Protein AF-A0A1G9BGM8-F1 (afdb_monomer)

Foldseek 3Di:
DVVVCVVVCLVPDPCVVVVHDRDDPDPDDDPPVVVVCVVVCVPPDDPDFDDADPQATARPVRDTDGDPDDDPPVDDDDDCPVPPPPD

pLDDT: mean 80.11, std 16.05, range [51.19, 98.38]

Organism: Aneurinibacillus migulanus (NCBI:txid47500)

InterPro domains:
  IPR036188 FAD/NAD(P)-binding domain superfamily [G3DSA:3.50.50.60] (6-87)

Secondary structure (DSSP, 8-state):
-HHHHHHTTGGG--GGGGT-PPP---SS---SHHHHHHHTT-S---PPP-EEETTEEE-TTS-EEE-S------------GGG----

Radius of gyration: 21.05 Å; Cα contacts (8 Å, |Δi|>4): 48; chains: 1; bounding box: 53×48×43 Å

Mean predicted aligned error: 12.55 Å

Sequence (87 aa):
MHFWVRMLGFDTFPFWRFGRTAPISSAVNDLGQYKERLAAGNPDQQPMFTSFYTDGVIWPNGTKEPVDIVIFATGYRPQLPYLQLHV

Structure (mmCIF, N/CA/C/O backbone):
data_AF-A0A1G9BGM8-F1
#
_entry.id   AF-A0A1G9BGM8-F1
#
loop_
_atom_site.group_PDB
_atom_site.id
_atom_site.type_symbol
_atom_site.label_atom_id
_atom_site.label_alt_id
_atom_site.label_comp_id
_atom_site.label_asym_id
_atom_site.label_entity_id
_atom_site.label_seq_id
_atom_site.pdbx_PDB_ins_code
_atom_site.Cartn_x
_atom_site.Cartn_y
_atom_site.Cartn_z
_atom_site.occupancy
_atom_site.B_iso_or_equiv
_atom_site.auth_seq_id
_atom_site.auth_comp_id
_atom_site.auth_asym_id
_atom_site.auth_atom_id
_atom_site.pdbx_PDB_model_num
ATOM 1 N N . MET A 1 1 ? 13.680 -1.593 -21.175 1.00 51.38 1 MET A N 1
ATOM 2 C CA . MET A 1 1 ? 14.729 -0.560 -20.998 1.00 51.38 1 MET A CA 1
ATOM 3 C C . MET A 1 1 ? 16.159 -1.120 -21.011 1.00 51.38 1 MET A C 1
ATOM 5 O O . MET A 1 1 ? 17.039 -0.390 -21.428 1.00 51.38 1 MET A O 1
ATOM 9 N N . HIS A 1 2 ? 16.435 -2.382 -20.636 1.00 55.34 2 HIS A N 1
ATOM 10 C CA . HIS A 1 2 ? 17.818 -2.915 -20.613 1.00 55.34 2 HIS A CA 1
ATOM 11 C C . HIS A 1 2 ? 18.545 -2.953 -21.973 1.00 55.34 2 HIS A C 1
ATOM 13 O O . HIS A 1 2 ? 19.749 -2.721 -22.024 1.00 55.34 2 HIS A O 1
ATOM 19 N N . PHE A 1 3 ? 17.836 -3.218 -23.076 1.00 56.78 3 PHE A N 1
ATOM 20 C CA . PHE A 1 3 ? 18.452 -3.328 -24.406 1.00 56.78 3 PHE A CA 1
ATOM 21 C C . PHE A 1 3 ? 19.137 -2.023 -24.854 1.00 56.78 3 PHE A C 1
ATOM 23 O O . PHE A 1 3 ? 20.294 -2.035 -25.265 1.00 56.78 3 PHE A O 1
ATOM 30 N N . TRP A 1 4 ? 18.453 -0.887 -24.696 1.00 51.19 4 TRP A N 1
ATOM 31 C CA . TRP A 1 4 ? 18.961 0.417 -25.129 1.00 51.19 4 TRP A CA 1
ATOM 32 C C . TRP A 1 4 ? 20.071 0.966 -24.221 1.00 51.19 4 TRP A C 1
ATOM 34 O O . TRP A 1 4 ? 21.002 1.585 -24.723 1.00 51.19 4 TRP A O 1
ATOM 44 N N . VAL A 1 5 ? 20.042 0.671 -22.915 1.00 57.66 5 VAL A N 1
ATOM 45 C CA . VAL A 1 5 ? 21.121 1.040 -21.971 1.00 57.66 5 VAL A CA 1
ATOM 46 C C . VAL A 1 5 ? 22.436 0.335 -22.327 1.00 57.66 5 VAL A C 1
ATOM 48 O O . VAL A 1 5 ? 23.498 0.960 -22.311 1.00 57.66 5 VAL A O 1
ATOM 51 N N . ARG A 1 6 ? 22.360 -0.940 -22.735 1.00 54.62 6 ARG A N 1
ATOM 52 C CA . ARG A 1 6 ? 23.522 -1.713 -23.196 1.00 54.62 6 ARG A CA 1
ATOM 53 C C . ARG A 1 6 ? 24.019 -1.239 -24.565 1.00 54.62 6 ARG A C 1
ATOM 55 O O . ARG A 1 6 ? 25.221 -1.108 -24.761 1.00 54.62 6 ARG A O 1
ATOM 62 N N . MET A 1 7 ? 23.102 -0.946 -25.492 1.00 52.59 7 MET A N 1
ATOM 63 C CA . MET A 1 7 ? 23.438 -0.504 -26.852 1.00 52.59 7 MET A CA 1
ATOM 64 C C . MET A 1 7 ? 24.074 0.896 -26.893 1.00 52.59 7 MET A C 1
ATOM 66 O O . MET A 1 7 ? 24.928 1.147 -27.736 1.00 52.59 7 MET A O 1
ATOM 70 N N . LEU A 1 8 ? 23.711 1.789 -25.966 1.00 61.53 8 LEU A N 1
ATOM 71 C CA . LEU A 1 8 ? 24.284 3.138 -25.856 1.00 61.53 8 LEU A CA 1
ATOM 72 C C . LEU A 1 8 ? 25.617 3.187 -25.081 1.00 61.53 8 LEU A C 1
ATOM 74 O O . LEU A 1 8 ? 26.194 4.262 -24.943 1.00 61.53 8 LEU A O 1
ATOM 78 N N . GLY A 1 9 ? 26.115 2.059 -24.559 1.00 56.16 9 GLY A N 1
ATOM 79 C CA . GLY A 1 9 ? 27.412 1.996 -23.869 1.00 56.16 9 GLY A CA 1
ATOM 80 C C . GLY A 1 9 ? 27.453 2.685 -22.497 1.00 56.16 9 GLY A C 1
ATOM 81 O O . GLY A 1 9 ? 28.534 2.889 -21.945 1.00 56.16 9 GLY A O 1
ATOM 82 N N . PHE A 1 10 ? 26.293 3.015 -21.919 1.00 58.44 10 PHE A N 1
ATOM 83 C CA . PHE A 1 10 ? 26.197 3.650 -20.599 1.00 58.44 10 PHE A CA 1
ATOM 84 C C . PHE A 1 10 ? 26.723 2.751 -19.464 1.00 58.44 10 PHE A C 1
ATOM 86 O O . PHE A 1 10 ? 27.250 3.274 -18.488 1.00 58.44 10 PHE A O 1
ATOM 93 N N . ASP A 1 11 ? 26.677 1.421 -19.618 1.00 56.09 11 ASP A N 1
ATOM 94 C CA . ASP A 1 11 ? 27.241 0.453 -18.655 1.00 56.09 11 ASP A CA 1
ATOM 95 C C . ASP A 1 11 ? 28.780 0.473 -18.583 1.00 56.09 11 ASP A C 1
ATOM 97 O O . ASP A 1 11 ? 29.364 0.029 -17.598 1.00 56.09 11 ASP A O 1
ATOM 101 N N . THR A 1 12 ? 29.463 0.951 -19.629 1.00 61.09 12 THR A N 1
ATOM 102 C CA . THR A 1 12 ? 30.938 0.913 -19.732 1.00 61.09 12 THR A CA 1
ATOM 103 C C . THR A 1 12 ? 31.572 2.296 -19.574 1.00 61.09 12 THR A C 1
ATOM 105 O O . THR A 1 12 ? 32.797 2.431 -19.586 1.00 61.09 12 THR A O 1
ATOM 108 N N . PHE A 1 13 ? 30.758 3.346 -19.431 1.00 68.50 13 PHE A N 1
ATOM 109 C CA . PHE A 1 13 ? 31.257 4.710 -19.340 1.00 68.50 13 PHE A CA 1
ATOM 110 C C . PHE A 1 13 ? 31.973 4.930 -17.993 1.00 68.50 13 PHE A C 1
ATOM 112 O O . PHE A 1 13 ? 31.408 4.646 -16.934 1.00 68.50 13 PHE A O 1
ATOM 119 N N . PRO A 1 14 ? 33.220 5.437 -17.979 1.00 68.75 14 PRO A N 1
ATOM 120 C CA . PRO A 1 14 ? 34.034 5.488 -16.771 1.00 68.75 14 PRO A CA 1
ATOM 121 C C . PRO A 1 14 ? 33.672 6.709 -15.910 1.00 68.75 14 PRO A C 1
ATOM 123 O O . PRO A 1 14 ? 34.497 7.601 -15.720 1.00 68.75 14 PRO A O 1
ATOM 126 N N . PHE A 1 15 ? 32.448 6.757 -15.369 1.00 69.31 15 PHE A N 1
ATOM 127 C CA . PHE A 1 15 ? 31.942 7.864 -14.538 1.00 69.31 15 PHE A CA 1
ATOM 128 C C . PHE A 1 15 ? 32.893 8.229 -13.381 1.00 69.31 15 PHE A C 1
ATOM 130 O O . PHE A 1 15 ? 33.068 9.408 -13.065 1.00 69.31 15 PHE A O 1
ATOM 137 N N . TRP A 1 16 ? 33.605 7.229 -12.843 1.00 62.72 16 TRP A N 1
ATOM 138 C CA . TRP A 1 16 ? 34.612 7.395 -11.792 1.00 62.72 16 TRP A CA 1
ATOM 139 C C . TRP A 1 16 ? 35.771 8.329 -12.183 1.00 62.72 16 TRP A C 1
ATOM 141 O O . TRP A 1 16 ? 36.276 9.056 -11.331 1.00 62.72 16 TRP A O 1
ATOM 151 N N . ARG A 1 17 ? 36.163 8.377 -13.467 1.00 74.56 17 ARG A N 1
ATOM 152 C CA . ARG A 1 17 ? 37.250 9.250 -13.956 1.00 74.56 17 ARG A CA 1
ATOM 153 C C . ARG A 1 17 ? 36.885 10.731 -13.935 1.00 74.56 17 ARG A C 1
ATOM 155 O O . ARG A 1 17 ? 37.769 11.576 -13.983 1.00 74.56 17 ARG A O 1
ATOM 162 N N . PHE A 1 18 ? 35.594 11.036 -13.859 1.00 77.38 18 PHE A N 1
ATOM 163 C CA . PHE A 1 18 ? 35.067 12.397 -13.829 1.00 77.38 18 PHE 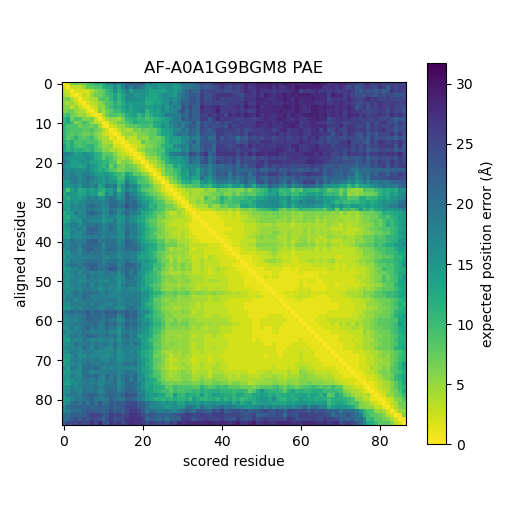A CA 1
ATOM 164 C C . PHE A 1 18 ? 34.428 12.739 -12.476 1.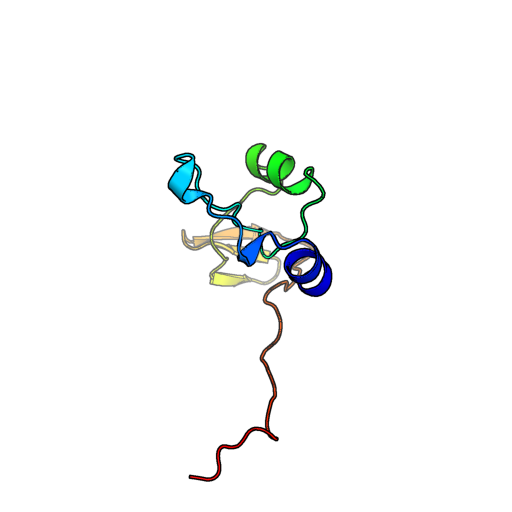00 77.38 18 PHE A C 1
ATOM 166 O O . PHE A 1 18 ? 33.686 13.715 -12.382 1.00 77.38 18 PHE A O 1
ATOM 173 N N . GLY A 1 19 ? 34.674 11.925 -11.439 1.00 68.19 19 GLY A N 1
ATOM 174 C CA . GLY A 1 19 ? 34.117 12.131 -10.100 1.00 68.19 19 GLY A CA 1
ATOM 175 C C . GLY A 1 19 ? 32.589 12.052 -10.043 1.00 68.19 19 GLY A C 1
ATOM 176 O O . GLY A 1 19 ? 31.988 12.618 -9.134 1.00 68.19 19 GLY A O 1
ATOM 177 N N . ARG A 1 20 ? 31.943 11.395 -11.017 1.00 60.28 20 ARG A N 1
ATOM 178 C CA . ARG A 1 20 ? 30.485 11.235 -11.055 1.00 60.28 20 ARG A CA 1
ATOM 179 C C . ARG A 1 20 ? 30.090 9.804 -10.713 1.00 60.28 20 ARG A C 1
ATOM 181 O O . ARG A 1 20 ? 30.762 8.851 -11.098 1.00 60.28 20 ARG A O 1
ATOM 188 N N . THR A 1 21 ? 28.979 9.653 -10.007 1.00 57.59 21 THR A N 1
ATOM 189 C CA . THR A 1 21 ? 28.349 8.355 -9.750 1.00 57.59 21 THR A CA 1
ATOM 190 C C . THR A 1 21 ? 27.525 7.944 -10.968 1.00 57.59 21 THR A C 1
ATOM 192 O O . THR A 1 21 ? 26.883 8.791 -11.593 1.00 57.59 21 THR A O 1
ATOM 195 N N . ALA A 1 22 ? 27.546 6.656 -11.320 1.00 61.56 22 ALA A N 1
ATOM 196 C CA . ALA A 1 22 ? 26.714 6.143 -12.404 1.00 61.56 22 ALA A CA 1
ATOM 197 C C . ALA A 1 22 ? 25.224 6.396 -12.091 1.00 61.56 22 ALA A C 1
ATOM 199 O O . ALA A 1 22 ? 24.815 6.241 -10.935 1.00 61.56 22 ALA A O 1
ATOM 200 N N . PRO A 1 23 ? 24.410 6.797 -13.085 1.00 58.25 23 PRO A N 1
ATOM 201 C CA . PRO A 1 23 ? 22.988 7.018 -12.875 1.00 58.25 23 PRO A CA 1
ATOM 202 C C . PRO A 1 23 ? 22.322 5.698 -12.476 1.00 58.25 23 PRO A C 1
ATOM 204 O O . PRO A 1 23 ? 22.295 4.740 -13.244 1.00 58.25 23 PRO A O 1
ATOM 207 N N . ILE A 1 24 ? 21.785 5.650 -11.258 1.00 57.22 24 ILE A N 1
ATOM 208 C CA . ILE A 1 24 ? 20.996 4.517 -10.780 1.00 57.22 24 ILE A CA 1
ATOM 209 C C . ILE A 1 24 ? 19.650 4.609 -11.497 1.00 57.22 24 ILE A C 1
ATOM 211 O O . ILE A 1 24 ? 18.856 5.505 -11.212 1.00 57.22 24 ILE A O 1
ATOM 215 N N . SER A 1 25 ? 19.392 3.722 -12.458 1.00 55.06 25 SER A N 1
ATOM 216 C CA . SER A 1 25 ? 18.056 3.617 -13.041 1.00 55.06 25 SER A CA 1
ATOM 217 C C . SER A 1 25 ? 17.097 3.168 -11.943 1.00 55.06 25 SER A C 1
ATOM 219 O O . SER A 1 25 ? 17.278 2.083 -11.382 1.00 55.06 25 SER A O 1
ATOM 221 N N . SER A 1 26 ? 16.080 3.968 -11.624 1.00 58.84 26 SER A N 1
ATOM 222 C CA . SER A 1 26 ? 14.979 3.468 -10.808 1.00 58.84 26 SER A CA 1
ATOM 223 C C . SER A 1 26 ? 14.365 2.276 -11.540 1.00 58.84 26 SER A C 1
ATOM 225 O O . SER A 1 26 ? 14.010 2.375 -12.712 1.00 58.84 26 SER A O 1
ATOM 227 N N . ALA A 1 27 ? 14.246 1.132 -10.863 1.00 65.75 27 ALA A N 1
ATOM 228 C CA . ALA A 1 27 ? 13.614 -0.063 -11.435 1.00 65.75 27 ALA A CA 1
ATOM 229 C C . ALA A 1 27 ? 12.125 0.164 -11.786 1.00 65.75 27 ALA A C 1
ATOM 231 O O . ALA A 1 27 ? 11.498 -0.666 -12.441 1.00 65.75 27 ALA A O 1
ATOM 232 N N . VAL A 1 28 ? 11.572 1.303 -11.358 1.00 73.38 28 V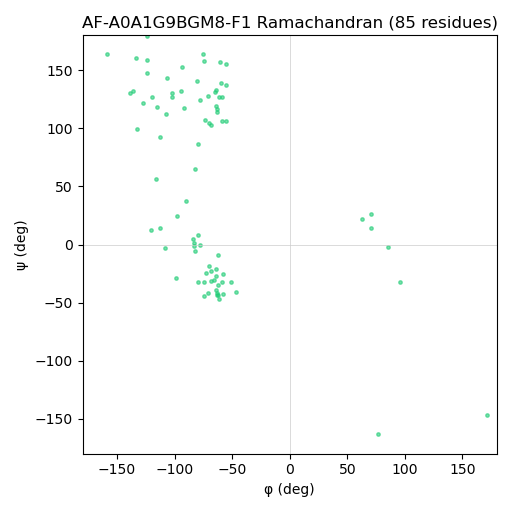AL A N 1
ATOM 233 C CA . VAL A 1 28 ? 10.239 1.801 -11.683 1.00 73.38 28 VAL A CA 1
ATOM 234 C C . VAL A 1 28 ? 10.366 2.893 -12.743 1.00 73.38 28 VAL A C 1
ATOM 236 O O . VAL A 1 28 ? 11.109 3.861 -12.558 1.00 73.38 28 VAL A O 1
ATOM 239 N N . ASN A 1 29 ? 9.621 2.743 -13.839 1.00 75.12 29 ASN A N 1
ATOM 240 C CA . ASN A 1 29 ? 9.441 3.811 -14.816 1.00 75.12 29 ASN A CA 1
ATOM 241 C C . ASN A 1 29 ? 8.564 4.899 -14.190 1.00 75.12 29 ASN A C 1
ATOM 243 O O . ASN A 1 29 ? 7.353 4.722 -14.071 1.00 75.12 29 ASN A O 1
ATOM 247 N N . ASP A 1 30 ? 9.175 6.010 -13.800 1.00 72.25 30 ASP A N 1
ATOM 248 C CA . ASP A 1 30 ? 8.458 7.200 -13.357 1.00 72.25 30 ASP A CA 1
ATOM 249 C C . ASP A 1 30 ? 8.464 8.238 -14.485 1.00 72.25 30 ASP A C 1
ATOM 251 O O . ASP A 1 30 ? 9.512 8.546 -15.053 1.00 72.25 30 ASP A O 1
ATOM 255 N N . LEU A 1 31 ?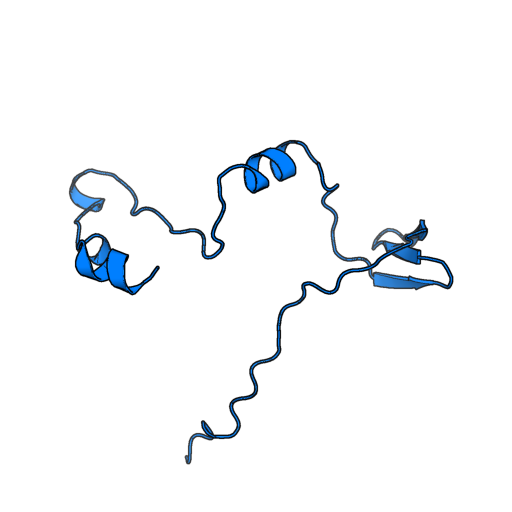 7.292 8.783 -14.812 1.00 73.62 31 LEU A N 1
ATOM 256 C CA . LEU A 1 31 ? 7.146 9.901 -15.750 1.00 73.62 31 LEU A CA 1
ATOM 257 C C . LEU A 1 31 ? 7.462 11.260 -15.083 1.00 73.62 31 LEU A C 1
ATOM 259 O O . LEU A 1 31 ? 7.220 12.308 -15.673 1.00 73.62 31 LEU A O 1
ATOM 263 N N . GLY A 1 32 ? 7.969 11.245 -13.845 1.00 72.12 32 GLY A N 1
ATOM 264 C CA . GLY A 1 32 ? 8.326 12.397 -13.009 1.00 72.12 32 GLY A CA 1
ATOM 265 C C . GLY A 1 32 ? 7.213 12.793 -12.037 1.00 72.12 32 GLY A C 1
ATOM 266 O O . GLY A 1 32 ? 7.478 13.202 -10.909 1.00 72.12 32 GLY A O 1
ATOM 267 N N . GLN A 1 33 ? 5.960 12.594 -12.445 1.00 80.06 33 GLN A N 1
ATOM 268 C CA . GLN A 1 33 ? 4.780 13.043 -11.705 1.00 80.06 33 GLN A CA 1
ATOM 269 C C . GLN A 1 33 ? 4.502 12.222 -10.435 1.00 80.06 33 GLN A C 1
ATOM 271 O O . GLN A 1 33 ? 3.861 12.728 -9.513 1.00 80.06 33 GLN A O 1
ATOM 276 N N . TYR A 1 34 ? 4.951 10.962 -10.354 1.00 84.06 34 TYR A N 1
ATOM 277 C CA . TYR A 1 34 ? 4.690 10.134 -9.172 1.00 84.06 34 TYR A CA 1
ATOM 278 C C . TYR A 1 34 ? 5.569 10.554 -7.999 1.00 84.06 34 TYR A C 1
ATOM 280 O O . TYR A 1 34 ? 5.065 10.727 -6.891 1.00 84.06 34 TYR A O 1
ATOM 288 N N . LYS A 1 35 ? 6.860 10.801 -8.237 1.00 85.12 35 LYS A N 1
ATOM 289 C CA . LYS A 1 35 ? 7.779 11.295 -7.207 1.00 85.12 35 LYS A CA 1
ATOM 290 C C . LYS A 1 35 ? 7.328 12.619 -6.589 1.00 85.12 35 LYS A C 1
ATOM 292 O O . LYS A 1 35 ? 7.405 12.771 -5.373 1.00 85.12 35 LYS A O 1
ATOM 297 N N . GLU A 1 36 ? 6.847 13.557 -7.402 1.00 88.94 36 GLU A N 1
ATOM 298 C CA . GLU A 1 36 ? 6.331 14.847 -6.920 1.00 88.94 36 GLU A CA 1
ATOM 299 C C . GLU A 1 36 ? 5.096 14.667 -6.032 1.00 88.94 36 GLU A C 1
ATOM 301 O O . GLU A 1 36 ? 5.005 15.255 -4.956 1.00 88.94 36 GLU A O 1
ATOM 306 N N . ARG A 1 37 ? 4.175 13.790 -6.440 1.00 89.31 37 ARG A N 1
ATOM 307 C CA . ARG A 1 37 ? 2.972 13.445 -5.674 1.00 89.31 37 ARG A CA 1
ATOM 308 C C . ARG A 1 37 ? 3.287 12.796 -4.329 1.00 89.31 37 ARG A C 1
ATOM 310 O O . ARG A 1 37 ? 2.733 13.193 -3.307 1.00 89.31 37 ARG A O 1
ATOM 317 N N . LEU A 1 38 ? 4.241 11.870 -4.316 1.00 90.00 38 LEU A N 1
ATOM 318 C CA . LEU A 1 38 ? 4.730 11.246 -3.087 1.00 90.00 38 LEU A CA 1
ATOM 319 C C . LEU A 1 38 ? 5.388 12.269 -2.153 1.00 90.00 38 LEU A C 1
ATOM 321 O O . LEU A 1 38 ? 5.139 12.235 -0.951 1.00 90.00 38 LEU A O 1
ATOM 325 N N . ALA A 1 39 ? 6.185 13.198 -2.692 1.00 90.00 39 ALA A N 1
ATOM 326 C CA . ALA A 1 39 ? 6.806 14.271 -1.912 1.00 90.00 39 ALA A CA 1
ATOM 327 C C . ALA A 1 39 ? 5.778 15.263 -1.341 1.00 90.00 39 ALA A C 1
ATOM 329 O O . ALA A 1 39 ? 5.994 15.814 -0.265 1.00 90.00 39 ALA A O 1
ATOM 330 N N . ALA A 1 40 ? 4.653 15.459 -2.032 1.00 93.88 40 ALA A N 1
ATOM 331 C CA . ALA A 1 40 ? 3.523 16.251 -1.554 1.00 93.88 40 ALA A CA 1
ATOM 332 C C . ALA A 1 40 ? 2.644 15.517 -0.519 1.00 93.88 40 ALA A C 1
ATOM 334 O O . ALA A 1 40 ? 1.656 16.089 -0.064 1.00 93.88 40 ALA A O 1
ATOM 335 N N . GLY A 1 41 ? 2.967 14.267 -0.164 1.00 92.44 41 GLY A N 1
ATOM 336 C CA . GLY A 1 41 ? 2.176 13.463 0.772 1.00 92.44 41 GLY A CA 1
ATOM 337 C C . GLY A 1 41 ? 0.825 13.015 0.208 1.00 92.44 41 GLY A C 1
ATOM 338 O O . GLY A 1 41 ? -0.115 12.816 0.970 1.00 92.44 41 GLY A O 1
ATOM 339 N N . ASN A 1 42 ? 0.697 12.898 -1.119 1.00 90.31 42 ASN A N 1
ATOM 340 C CA . ASN A 1 42 ? -0.528 12.442 -1.770 1.00 90.31 42 ASN A CA 1
ATOM 341 C C . ASN A 1 42 ? -0.215 11.362 -2.825 1.00 90.31 42 ASN A C 1
ATOM 343 O O . ASN A 1 42 ? 0.177 11.703 -3.945 1.00 90.31 42 ASN A O 1
ATOM 347 N N . PRO A 1 43 ? -0.397 10.068 -2.514 1.00 89.88 43 PRO A N 1
ATOM 348 C CA . PRO A 1 43 ? -1.156 9.540 -1.374 1.00 89.88 43 PRO A CA 1
ATOM 349 C C . PRO A 1 43 ? -0.443 9.697 -0.024 1.00 89.88 43 PRO A C 1
ATOM 351 O O . PRO A 1 43 ? 0.785 9.806 0.018 1.00 89.88 43 PRO A O 1
ATOM 354 N N . ASP A 1 44 ? -1.226 9.674 1.060 1.00 91.88 44 ASP A N 1
ATOM 355 C CA . ASP A 1 44 ? -0.699 9.609 2.425 1.00 91.88 44 ASP A CA 1
ATOM 356 C C . ASP A 1 44 ? 0.068 8.293 2.606 1.00 91.88 44 ASP A C 1
ATOM 358 O O . ASP A 1 44 ? -0.484 7.198 2.474 1.00 91.88 44 ASP A O 1
ATOM 362 N N . GLN A 1 45 ? 1.378 8.403 2.813 1.00 92.06 45 GLN A N 1
ATOM 363 C CA . GLN A 1 45 ? 2.264 7.252 2.895 1.00 92.06 45 GLN A CA 1
ATOM 364 C C . GLN A 1 45 ? 2.396 6.802 4.339 1.00 92.06 45 GLN A C 1
ATOM 366 O O . GLN A 1 45 ? 2.965 7.504 5.173 1.00 92.06 45 GLN A O 1
ATOM 371 N N . GLN A 1 46 ? 1.959 5.576 4.603 1.00 91.31 46 GLN A N 1
ATOM 372 C CA . GLN A 1 46 ? 2.065 4.956 5.915 1.00 91.31 46 GLN A CA 1
ATOM 373 C C . GLN A 1 46 ? 2.599 3.521 5.807 1.00 91.31 46 GLN A C 1
ATOM 375 O O . GLN A 1 46 ? 2.549 2.912 4.731 1.00 91.31 46 GLN A O 1
ATOM 380 N N . PRO A 1 47 ? 3.131 2.949 6.904 1.00 93.19 47 PRO A N 1
ATOM 381 C CA . PRO A 1 47 ? 3.420 1.521 6.972 1.00 93.19 47 PRO A CA 1
ATOM 382 C C . PRO A 1 47 ? 2.176 0.674 6.666 1.00 93.19 47 PRO A C 1
ATOM 384 O O . PRO A 1 47 ? 1.050 1.107 6.890 1.00 93.19 47 PRO A O 1
ATOM 387 N N . MET A 1 48 ? 2.379 -0.561 6.200 1.00 94.94 48 MET A N 1
ATOM 388 C CA . MET A 1 48 ? 1.280 -1.483 5.891 1.00 94.94 48 MET A CA 1
ATOM 389 C C . MET A 1 48 ? 0.351 -1.676 7.103 1.00 94.94 48 MET A C 1
ATOM 391 O O . MET A 1 48 ? 0.821 -1.871 8.228 1.00 94.94 48 MET A O 1
ATOM 395 N N . PHE A 1 49 ? -0.962 -1.673 6.866 1.00 96.75 49 PHE A N 1
ATOM 396 C CA . PHE A 1 49 ? -1.940 -2.066 7.878 1.00 96.75 49 PH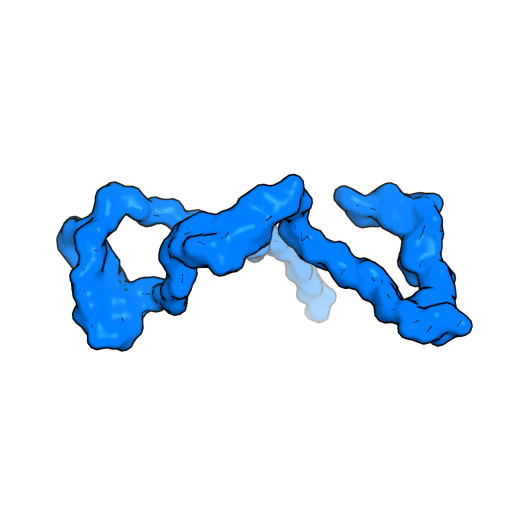E A CA 1
ATOM 397 C C . PHE A 1 49 ? -1.717 -3.523 8.323 1.00 96.75 49 PHE A C 1
ATOM 399 O O . PHE A 1 49 ? -1.134 -4.342 7.615 1.00 96.75 49 PHE A O 1
ATOM 406 N N . THR A 1 50 ? -2.184 -3.863 9.520 1.00 97.69 50 THR A N 1
ATOM 407 C CA . THR A 1 50 ? -1.930 -5.172 10.146 1.00 97.69 50 THR A CA 1
ATOM 408 C C . THR A 1 50 ? -3.079 -6.157 9.978 1.00 97.69 50 THR A C 1
ATOM 410 O O . THR A 1 50 ? -2.861 -7.366 9.961 1.00 97.69 50 THR A O 1
ATOM 413 N N . SER A 1 51 ? -4.309 -5.661 9.864 1.00 97.88 51 SER A N 1
ATOM 414 C CA . SER A 1 51 ? -5.500 -6.492 9.704 1.00 97.88 51 SER A CA 1
ATOM 415 C C . SER A 1 51 ? -6.650 -5.707 9.087 1.00 97.88 51 SER A C 1
ATOM 417 O O . SER A 1 51 ? -6.636 -4.477 9.057 1.00 97.88 51 SER A O 1
ATOM 419 N N . PHE A 1 52 ? -7.644 -6.441 8.599 1.00 98.38 52 PHE A N 1
ATOM 420 C CA . PHE A 1 52 ? -8.933 -5.895 8.199 1.00 98.38 52 PHE A CA 1
ATOM 421 C C . PHE A 1 52 ? -9.931 -5.980 9.356 1.00 98.38 52 PHE A C 1
ATOM 423 O O . PHE A 1 52 ? -9.860 -6.887 10.188 1.00 98.38 52 PHE A O 1
ATOM 430 N N . TYR A 1 53 ? -10.900 -5.075 9.364 1.00 97.88 53 TYR A N 1
ATOM 431 C CA . TYR A 1 53 ? -12.164 -5.228 10.079 1.00 97.88 53 TYR A CA 1
ATOM 432 C C . TYR A 1 53 ? -13.323 -5.076 9.084 1.00 97.88 53 TYR A C 1
ATOM 434 O O . TYR A 1 53 ? -13.081 -4.875 7.898 1.00 97.88 53 TYR A O 1
ATOM 442 N N . THR A 1 54 ? -14.570 -5.198 9.550 1.00 97.81 54 THR A N 1
ATOM 443 C CA . THR A 1 54 ? -15.769 -5.241 8.691 1.00 97.81 54 THR A CA 1
ATOM 444 C C . THR A 1 54 ? -15.803 -4.156 7.613 1.00 97.81 54 THR A C 1
ATOM 446 O O . THR A 1 54 ? -16.130 -4.465 6.473 1.00 97.81 54 THR A O 1
ATOM 449 N N . ASP A 1 55 ? -15.400 -2.931 7.960 1.00 98.00 55 ASP A N 1
ATOM 450 C CA . ASP A 1 55 ? -15.557 -1.758 7.093 1.00 98.00 55 ASP A CA 1
ATOM 451 C C . ASP A 1 55 ? -14.215 -1.085 6.751 1.00 98.00 55 ASP A C 1
ATOM 453 O O . ASP A 1 55 ? -14.194 0.053 6.285 1.00 98.00 55 ASP A O 1
ATOM 457 N N . GLY A 1 56 ? -13.076 -1.733 7.030 1.00 98.31 56 GLY A N 1
ATOM 458 C CA . GLY A 1 56 ? -11.780 -1.120 6.742 1.00 98.31 56 GLY A CA 1
ATOM 459 C C . GLY A 1 56 ? -10.553 -1.850 7.280 1.00 98.31 56 GLY A C 1
ATOM 460 O O . GLY A 1 56 ? -10.520 -3.080 7.349 1.00 98.31 56 GLY A O 1
ATOM 461 N N . VAL A 1 57 ? -9.520 -1.091 7.658 1.00 98.06 57 VAL A N 1
ATOM 462 C CA . VAL A 1 57 ? -8.209 -1.611 8.086 1.00 98.06 57 VAL A CA 1
ATOM 463 C C . VAL A 1 57 ? -7.787 -1.132 9.477 1.00 98.06 57 VAL A C 1
ATOM 465 O O . VAL A 1 57 ? -8.276 -0.129 9.996 1.00 98.06 57 VAL A O 1
ATOM 468 N N . ILE A 1 58 ? -6.872 -1.874 10.102 1.00 98.19 58 ILE A N 1
ATOM 469 C CA . ILE A 1 58 ? -6.264 -1.549 11.396 1.00 98.19 58 ILE A CA 1
ATOM 470 C C . ILE A 1 58 ? -4.769 -1.296 11.205 1.00 98.19 58 ILE A C 1
ATOM 472 O O . ILE A 1 58 ? -4.015 -2.194 10.814 1.00 98.19 58 ILE A O 1
ATOM 476 N N . TRP A 1 59 ? -4.325 -0.087 11.522 1.00 97.44 59 TRP A N 1
ATOM 477 C CA . TRP A 1 59 ? -2.932 0.341 11.425 1.00 97.44 59 TRP A CA 1
ATOM 478 C C . TRP A 1 59 ? -2.057 -0.235 12.550 1.00 97.44 59 TRP A C 1
ATOM 480 O O . TRP A 1 59 ? -2.581 -0.691 13.569 1.00 97.44 59 TRP A O 1
ATOM 490 N N . PRO A 1 60 ? -0.715 -0.206 12.422 1.00 97.62 60 PRO A N 1
ATOM 491 C CA . PRO A 1 60 ? 0.189 -0.751 13.443 1.00 97.62 60 PRO A CA 1
ATOM 492 C C . PRO A 1 60 ? 0.045 -0.138 14.844 1.00 97.62 60 PRO A C 1
ATOM 494 O O . PRO A 1 60 ? 0.367 -0.788 15.833 1.00 97.62 60 PRO A O 1
ATOM 497 N N . ASN A 1 61 ? -0.449 1.097 14.944 1.00 96.38 61 ASN A N 1
ATOM 498 C CA . ASN A 1 61 ? -0.740 1.771 16.214 1.00 96.38 61 ASN A CA 1
ATOM 499 C C . ASN A 1 61 ? -2.113 1.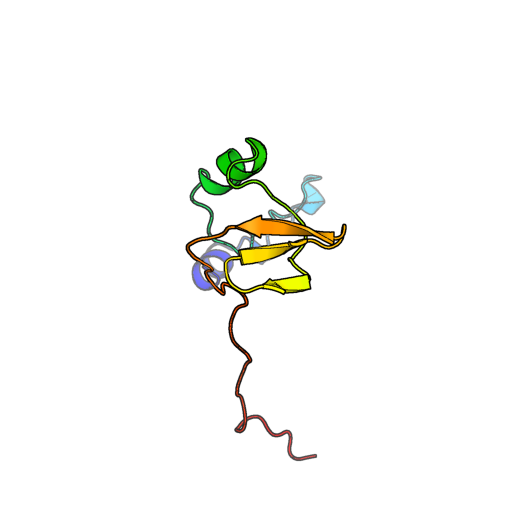391 16.816 1.00 96.38 61 ASN A C 1
ATOM 501 O O . ASN A 1 61 ? -2.491 1.927 17.855 1.00 96.38 61 ASN A O 1
ATOM 505 N N . GLY A 1 62 ? -2.868 0.500 16.167 1.00 97.12 62 GLY A N 1
ATOM 506 C CA . GLY A 1 62 ? -4.212 0.083 16.5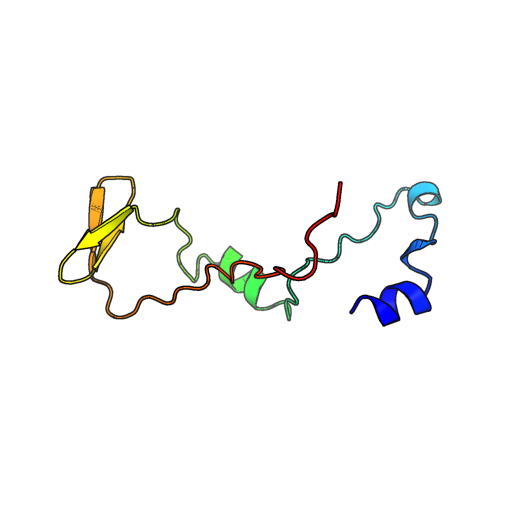71 1.00 97.12 62 GLY A CA 1
ATOM 507 C C . GLY A 1 62 ? -5.346 0.984 16.071 1.00 97.12 62 GLY A C 1
ATOM 508 O O . GLY A 1 62 ? -6.512 0.664 16.310 1.00 97.12 62 GLY A O 1
ATOM 509 N N . THR A 1 63 ? -5.049 2.081 15.370 1.00 97.75 63 THR A N 1
ATOM 510 C CA . THR A 1 63 ? -6.069 2.958 14.782 1.00 97.75 63 THR A CA 1
ATOM 511 C C . THR A 1 63 ? -6.858 2.209 13.714 1.00 97.75 63 THR A C 1
ATOM 513 O O . THR A 1 63 ? -6.278 1.552 12.850 1.00 97.75 63 THR A O 1
ATOM 516 N N . LYS A 1 64 ? -8.188 2.328 13.766 1.00 98.12 64 LYS A N 1
ATOM 517 C CA . LYS A 1 64 ? -9.091 1.808 12.736 1.00 98.12 64 LYS A CA 1
ATOM 518 C C . LYS A 1 64 ? -9.420 2.903 11.736 1.00 98.12 64 LYS A C 1
ATOM 520 O O . LYS A 1 64 ? -9.803 3.997 12.147 1.00 98.12 64 LYS A O 1
ATOM 525 N N . GLU A 1 65 ? -9.320 2.583 10.457 1.00 97.75 65 GLU A N 1
ATOM 526 C CA . GLU A 1 65 ? -9.668 3.484 9.365 1.00 97.75 65 GLU A CA 1
ATOM 527 C C . GLU A 1 65 ? -10.642 2.797 8.399 1.00 97.75 65 GLU A C 1
ATOM 529 O O . GLU A 1 65 ? -10.303 1.735 7.861 1.00 97.75 65 GLU A O 1
ATOM 534 N N . PRO A 1 66 ? -11.842 3.371 8.181 1.00 98.19 66 PRO A N 1
ATOM 535 C CA . PRO A 1 66 ? -12.765 2.889 7.164 1.00 98.19 66 PRO A CA 1
ATOM 536 C C . PRO A 1 66 ? -12.171 3.086 5.772 1.00 98.19 66 PRO A C 1
ATOM 538 O O . PRO A 1 66 ? -11.710 4.181 5.456 1.00 98.19 66 PRO A O 1
ATOM 541 N N . VAL A 1 67 ? -12.204 2.047 4.938 1.00 97.38 67 VAL A N 1
ATOM 542 C CA . VAL A 1 67 ? -11.748 2.137 3.545 1.00 97.38 67 VAL A CA 1
ATOM 543 C C . VAL A 1 67 ? -12.726 1.430 2.619 1.00 97.38 67 VAL A C 1
ATOM 545 O O . VAL A 1 67 ? -13.106 0.287 2.858 1.00 97.38 67 VAL A O 1
ATOM 548 N N . ASP A 1 68 ? -13.099 2.095 1.529 1.00 97.94 68 ASP A N 1
ATOM 549 C CA . ASP A 1 68 ? -14.035 1.532 0.550 1.00 97.94 68 ASP A CA 1
ATOM 550 C C . ASP A 1 68 ? -13.352 0.542 -0.405 1.00 97.94 68 ASP A C 1
ATOM 552 O O . ASP A 1 68 ? -13.969 -0.402 -0.900 1.00 97.94 68 ASP A O 1
ATOM 556 N N . ILE A 1 69 ? -12.070 0.779 -0.711 1.00 96.69 69 ILE A N 1
ATOM 557 C CA . ILE A 1 69 ? -11.327 0.054 -1.745 1.00 96.69 69 ILE A CA 1
ATOM 558 C C . ILE A 1 69 ? -9.919 -0.258 -1.248 1.00 96.69 69 ILE A C 1
ATOM 560 O O . ILE A 1 69 ? -9.180 0.634 -0.836 1.00 96.69 69 ILE A O 1
ATOM 564 N N . VAL A 1 70 ? -9.511 -1.521 -1.392 1.00 95.38 70 VAL A N 1
ATOM 565 C CA . VAL A 1 70 ? -8.120 -1.944 -1.202 1.00 95.38 70 VAL A CA 1
ATOM 566 C C . VAL A 1 70 ? -7.574 -2.560 -2.482 1.00 95.38 70 VAL A C 1
ATOM 568 O O . VAL A 1 70 ? -8.154 -3.486 -3.047 1.00 95.38 70 VAL A O 1
ATOM 571 N N . ILE A 1 71 ? -6.429 -2.044 -2.933 1.00 95.25 71 ILE A N 1
ATOM 572 C CA . ILE A 1 71 ? -5.723 -2.517 -4.126 1.00 95.25 71 ILE A CA 1
ATOM 573 C C . ILE A 1 71 ? -4.466 -3.272 -3.685 1.00 95.25 71 ILE A C 1
ATOM 575 O O . ILE A 1 71 ? -3.514 -2.677 -3.180 1.00 95.25 71 ILE A O 1
ATOM 579 N N . PHE A 1 72 ? -4.428 -4.588 -3.908 1.00 93.88 72 PHE A N 1
ATOM 580 C CA . PHE A 1 72 ? -3.255 -5.414 -3.609 1.00 93.88 72 PHE A CA 1
ATOM 581 C C . PHE A 1 72 ? -2.186 -5.281 -4.700 1.00 93.88 72 PHE A C 1
ATOM 583 O O . PHE A 1 72 ? -2.100 -6.086 -5.623 1.00 93.88 72 PHE A O 1
ATOM 590 N N . ALA A 1 73 ? -1.334 -4.267 -4.566 1.00 92.06 73 ALA A N 1
ATOM 591 C CA . ALA A 1 73 ? -0.165 -4.052 -5.419 1.00 92.06 73 ALA A CA 1
ATOM 592 C C . ALA A 1 73 ? 1.106 -4.750 -4.877 1.00 92.06 73 ALA A C 1
ATOM 594 O O . ALA A 1 73 ? 2.206 -4.212 -4.964 1.00 92.06 73 ALA A O 1
ATOM 595 N N . THR A 1 74 ? 0.975 -5.949 -4.296 1.00 90.62 74 THR A N 1
ATOM 596 C CA . THR A 1 74 ? 2.074 -6.687 -3.629 1.00 90.62 74 THR A CA 1
ATOM 597 C C . THR A 1 74 ? 2.952 -7.505 -4.585 1.00 90.62 74 THR A C 1
ATOM 599 O O . THR A 1 74 ? 3.860 -8.215 -4.152 1.00 90.62 74 THR A O 1
ATOM 602 N N . GLY A 1 75 ? 2.708 -7.389 -5.8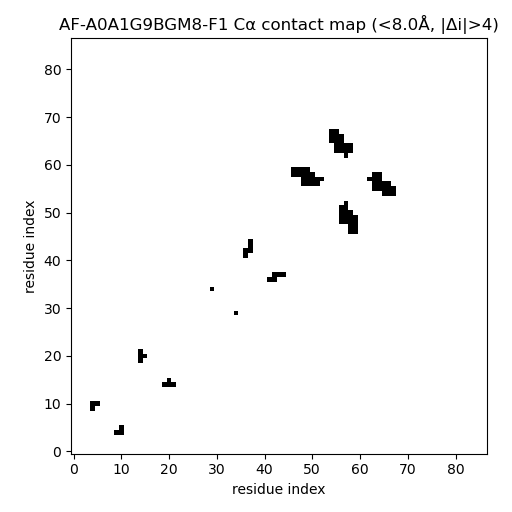92 1.00 90.31 75 GLY A N 1
ATOM 603 C CA . GLY A 1 75 ? 3.400 -8.152 -6.925 1.00 90.31 75 GLY A CA 1
ATOM 604 C C . GLY A 1 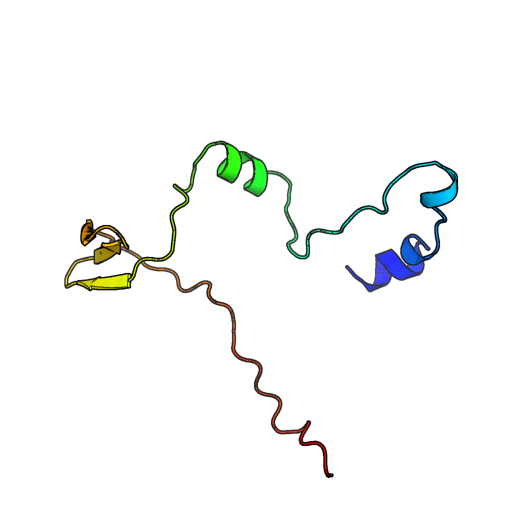75 ? 2.905 -9.596 -7.030 1.00 90.31 75 GLY A C 1
ATOM 605 O O . GLY A 1 75 ? 1.829 -9.949 -6.554 1.00 90.31 75 GLY A O 1
ATOM 606 N N . TYR A 1 76 ? 3.703 -10.438 -7.683 1.00 88.50 76 TYR A N 1
ATOM 607 C CA . TYR A 1 76 ? 3.382 -11.843 -7.934 1.00 88.50 76 TYR A CA 1
ATOM 608 C C . TYR A 1 76 ? 4.481 -12.741 -7.374 1.00 88.50 76 TYR A C 1
ATOM 610 O O . TYR A 1 76 ? 5.658 -12.377 -7.393 1.00 88.50 76 TYR A O 1
ATOM 618 N N . ARG A 1 77 ? 4.112 -13.939 -6.909 1.00 89.06 77 ARG A N 1
ATOM 619 C CA . ARG A 1 77 ? 5.097 -14.969 -6.558 1.00 89.06 77 ARG A CA 1
ATOM 620 C C . ARG A 1 77 ? 5.609 -15.630 -7.842 1.00 89.06 77 ARG A C 1
ATOM 622 O O . ARG A 1 77 ? 4.784 -16.133 -8.606 1.00 89.06 77 ARG A O 1
ATOM 629 N N . PRO A 1 78 ? 6.930 -15.654 -8.097 1.00 85.69 78 PRO A N 1
ATOM 630 C CA . PRO A 1 78 ? 7.475 -16.384 -9.234 1.00 85.69 78 PRO A CA 1
ATOM 631 C C . PRO A 1 78 ? 7.159 -17.878 -9.116 1.00 85.69 78 PRO A C 1
ATOM 633 O O . PRO A 1 78 ? 7.472 -18.500 -8.104 1.00 85.69 78 PRO A O 1
ATOM 636 N N . GLN A 1 79 ? 6.569 -18.453 -10.161 1.00 81.75 79 GLN A N 1
ATOM 637 C CA . GLN A 1 79 ? 6.293 -19.885 -10.261 1.00 81.75 79 GLN A CA 1
ATOM 638 C C . GLN A 1 79 ? 7.183 -20.458 -11.368 1.00 81.75 79 GLN A C 1
ATOM 640 O O . GLN A 1 79 ? 6.820 -20.431 -12.541 1.00 81.75 79 GLN A O 1
ATOM 645 N N . LEU A 1 80 ? 8.372 -20.946 -10.999 1.00 86.00 80 LEU A N 1
ATOM 646 C CA . LEU A 1 80 ? 9.391 -21.450 -11.936 1.00 86.00 80 LEU A CA 1
ATOM 647 C C . LEU A 1 80 ? 9.662 -22.955 -11.730 1.00 86.00 80 LEU A C 1
ATOM 649 O O . LEU A 1 80 ? 10.802 -23.346 -11.482 1.00 86.00 80 LEU A O 1
ATOM 653 N N . PRO A 1 81 ? 8.637 -23.828 -11.810 1.00 79.12 81 PRO A N 1
ATOM 654 C CA . PRO A 1 81 ? 8.777 -25.253 -11.498 1.00 79.12 81 PRO A CA 1
ATOM 655 C C . PRO A 1 81 ? 9.727 -25.985 -12.455 1.00 79.12 81 PRO A C 1
ATOM 657 O O . PRO A 1 81 ? 10.267 -27.027 -12.110 1.00 79.12 81 PRO A O 1
ATOM 660 N N . TYR A 1 82 ? 9.958 -25.431 -13.644 1.00 75.44 82 TYR A N 1
ATOM 661 C CA . TYR A 1 82 ? 10.849 -25.982 -14.664 1.00 75.44 82 TYR A CA 1
ATOM 662 C C . TYR A 1 82 ? 12.334 -25.646 -14.440 1.00 75.44 82 TYR A C 1
ATOM 664 O O . TYR A 1 82 ? 13.181 -26.139 -15.176 1.00 75.44 82 TYR A O 1
ATOM 672 N N . LEU A 1 83 ? 12.665 -24.817 -13.442 1.00 79.00 83 LEU A N 1
ATOM 673 C CA . LEU A 1 83 ? 14.046 -24.501 -13.053 1.00 79.00 83 LEU A CA 1
ATOM 674 C C . LEU A 1 83 ? 14.521 -25.329 -11.853 1.00 79.00 83 LEU A C 1
ATOM 676 O O . LEU A 1 83 ? 15.424 -24.906 -11.133 1.00 79.00 83 LEU A O 1
ATOM 680 N N . GLN A 1 84 ? 13.926 -26.501 -11.616 1.00 72.56 84 GLN A N 1
ATOM 681 C CA . GLN A 1 84 ? 14.457 -27.435 -10.628 1.00 72.56 84 GLN A CA 1
ATOM 682 C C . GLN A 1 84 ? 15.895 -27.810 -11.012 1.00 72.56 84 GLN A C 1
ATOM 684 O O . GLN A 1 84 ? 16.130 -28.543 -11.977 1.00 72.56 84 GLN A O 1
ATOM 689 N N . LEU A 1 85 ? 16.853 -27.262 -10.257 1.00 67.25 85 LEU A N 1
ATOM 690 C CA . LEU A 1 85 ? 18.243 -27.693 -10.262 1.00 67.25 85 LEU A CA 1
ATOM 691 C C . LEU A 1 85 ? 18.243 -29.187 -9.946 1.00 67.25 85 LEU A C 1
ATOM 693 O O . LEU A 1 85 ? 17.971 -29.585 -8.816 1.00 67.25 85 LEU A O 1
ATOM 697 N N . HIS A 1 86 ? 18.500 -30.000 -10.965 1.00 62.06 86 HIS A N 1
ATOM 698 C CA . HIS A 1 86 ? 18.891 -31.381 -10.755 1.00 62.06 86 HIS A CA 1
ATOM 699 C C . HIS A 1 86 ? 20.289 -31.310 -10.135 1.00 62.06 86 HIS A C 1
ATOM 701 O O . HIS A 1 86 ? 21.246 -30.947 -10.821 1.00 62.06 86 HIS A O 1
ATOM 707 N N . VAL A 1 87 ? 20.360 -31.526 -8.823 1.00 53.84 87 VAL A N 1
ATOM 708 C CA . VAL A 1 87 ? 21.611 -31.761 -8.092 1.00 53.84 87 VAL A CA 1
ATOM 709 C C . VAL A 1 87 ? 21.843 -33.260 -8.041 1.00 53.84 87 VAL A C 1
ATOM 711 O O . VAL A 1 87 ? 20.856 -33.980 -7.763 1.00 53.84 87 VAL A O 1
#

Solvent-accessible surface area (backbone atoms only — not comparable to full-atom values): 6073 Å² total; per-residue (Å²): 115,70,68,60,47,60,73,69,44,64,85,72,55,67,35,69,84,72,79,41,80,75,86,79,75,65,94,62,93,70,92,58,63,59,63,56,30,51,75,70,49,53,66,78,84,70,80,75,61,74,46,74,54,100,60,25,37,25,37,83,89,67,53,74,46,78,50,97,77,86,82,89,82,83,77,79,82,87,83,63,82,88,67,66,77,87,124